Protein AF-A0A1Y4QB97-F1 (afdb_monomer_lite)

pLDDT: mean 82.19, std 10.06, range [48.75, 93.06]

Sequence (175 aa):
YQSRNKEGKLEKNNLMNRVYVQVPYINVIKQYKELDEFSELELAIYIFANGITDDIMKLKEAKVIGIMKDKMERFNQNDELRLAAYNRELNIYAHEMELEESYQNGKAEGKKEGREEGILLEKKNLTLQLFKSKFPNEDDNFLSNLEAKDYDMIFKMLLEEQSLEKIKDVIKRSI

Secondary structure (DSSP, 8-state):
---B-TT-PBPSS--S------GGGHHHHTTTS-GGG--HHHHHHHHHHH-S-HHHHH-TT-HHHHHHHHHHHHHHT-HHHHHHHHHHHHHHHHHHHHHHHHHHHHHHHHHHHHHHHHHHHHHHHHHHHHHHHH-TTS--GGGTT--HHHHHHHHHHHHTT--HHHHHHHHHHH-

Foldseek 3Di:
DFDADPVRDTDPDPPVDDDDDPLVCLVVVCVVDPLLRDDLVSNLSPCVNPNCDPSNVVSVPRPSSVVSVVVVVVCVPDPVNVVVVVVVVVVVVVVVVVVVVVVVVVVVVVVVVVVLVVLQVVLLVLLVVLCCVLCVPDDCVLSPPDHSVLSVVSSVCSVVVHDPVVNSVVSVVVD

Structure (mmCIF, N/CA/C/O backbone):
data_AF-A0A1Y4QB97-F1
#
_entry.id   AF-A0A1Y4QB97-F1
#
loop_
_atom_site.group_PDB
_atom_site.id
_atom_site.type_symbol
_atom_site.label_atom_id
_atom_site.label_alt_id
_atom_site.label_comp_id
_atom_site.label_asym_id
_atom_site.label_entity_id
_atom_site.label_seq_id
_atom_site.pdbx_PDB_ins_code
_atom_site.Cartn_x
_atom_site.Cartn_y
_atom_site.Cartn_z
_atom_site.occupancy
_atom_site.B_iso_or_equiv
_atom_site.auth_seq_id
_atom_site.auth_comp_id
_atom_site.auth_asym_id
_atom_site.auth_atom_id
_atom_site.pdbx_PDB_model_num
ATOM 1 N N . TYR A 1 1 ? 33.055 27.629 -14.846 1.00 57.22 1 TYR A N 1
ATOM 2 C CA . TYR A 1 1 ? 31.933 26.964 -14.154 1.00 57.22 1 TYR A CA 1
ATOM 3 C C . TYR A 1 1 ? 32.369 25.548 -13.792 1.00 57.22 1 TYR A C 1
ATOM 5 O O . TYR A 1 1 ? 32.808 24.823 -14.678 1.00 57.22 1 TYR A O 1
ATOM 13 N N . GLN A 1 2 ? 32.367 25.186 -12.508 1.00 56.50 2 GLN A N 1
ATOM 14 C CA . GLN A 1 2 ? 32.732 23.841 -12.040 1.00 56.50 2 GLN A CA 1
ATOM 15 C C . GLN A 1 2 ? 31.447 23.061 -11.771 1.00 56.50 2 GLN A C 1
ATOM 17 O O . GLN A 1 2 ? 30.639 23.505 -10.954 1.00 56.50 2 GLN A O 1
ATOM 22 N N . SER A 1 3 ? 31.235 21.940 -12.460 1.00 57.56 3 SER A N 1
ATOM 23 C CA . SER A 1 3 ? 30.006 21.180 -12.285 1.00 57.56 3 SER A CA 1
ATOM 24 C C . SER A 1 3 ? 30.035 20.380 -10.986 1.00 57.56 3 SER A C 1
ATOM 26 O O . SER A 1 3 ? 31.015 19.704 -10.660 1.00 57.56 3 SER A O 1
ATOM 28 N N . ARG A 1 4 ? 28.945 20.488 -10.228 1.00 68.44 4 ARG A N 1
ATOM 29 C CA . ARG A 1 4 ? 28.722 19.767 -8.975 1.00 68.44 4 ARG A CA 1
ATOM 30 C C . ARG A 1 4 ? 27.542 18.810 -9.148 1.00 68.44 4 ARG A C 1
ATOM 32 O O . ARG A 1 4 ? 26.621 19.092 -9.923 1.00 68.44 4 ARG A O 1
ATOM 39 N N . ASN A 1 5 ? 27.582 17.668 -8.467 1.00 66.88 5 ASN A N 1
ATOM 40 C CA . ASN A 1 5 ? 26.442 16.750 -8.402 1.00 66.88 5 ASN A CA 1
ATOM 41 C C . ASN A 1 5 ? 25.350 17.302 -7.451 1.00 66.88 5 ASN A C 1
ATOM 43 O O . ASN A 1 5 ? 25.540 18.343 -6.819 1.00 66.88 5 ASN A O 1
ATOM 47 N N . LYS A 1 6 ? 24.209 16.606 -7.323 1.00 60.81 6 LYS A N 1
ATOM 48 C CA . LYS A 1 6 ? 23.104 17.004 -6.418 1.00 60.81 6 LYS A CA 1
ATOM 49 C C . LYS A 1 6 ? 23.516 17.107 -4.938 1.00 60.81 6 LYS A C 1
ATOM 51 O O . LYS A 1 6 ? 22.826 17.751 -4.162 1.00 60.81 6 LYS A O 1
ATOM 56 N N . GLU A 1 7 ? 24.650 16.517 -4.571 1.00 63.62 7 GLU A N 1
ATOM 57 C CA . GLU A 1 7 ? 25.232 16.531 -3.224 1.00 63.62 7 GLU A CA 1
ATOM 58 C C . GLU A 1 7 ? 26.371 17.563 -3.079 1.00 63.62 7 GLU A C 1
ATOM 60 O O . GLU A 1 7 ? 27.101 17.561 -2.091 1.00 63.62 7 GLU A O 1
ATOM 65 N N . GLY A 1 8 ? 26.583 18.434 -4.075 1.00 67.50 8 GLY A N 1
ATOM 66 C CA . GLY A 1 8 ? 27.580 19.507 -4.023 1.00 67.50 8 GLY A CA 1
ATOM 67 C C . GLY A 1 8 ? 29.037 19.077 -4.247 1.00 67.50 8 GLY A C 1
ATOM 68 O O . GLY A 1 8 ? 29.929 19.935 -4.202 1.00 67.50 8 GLY A O 1
ATOM 69 N N . LYS A 1 9 ? 29.302 17.794 -4.530 1.00 72.31 9 LYS A N 1
ATOM 70 C CA . LYS A 1 9 ? 30.648 17.271 -4.817 1.00 72.31 9 LYS A CA 1
ATOM 71 C C . LYS A 1 9 ? 31.093 17.653 -6.226 1.00 72.31 9 LYS A C 1
ATOM 73 O O . LYS A 1 9 ? 30.312 17.585 -7.174 1.00 72.31 9 LYS A O 1
ATOM 78 N N . LEU A 1 10 ? 32.362 18.046 -6.347 1.00 63.69 10 LEU A N 1
ATOM 79 C CA . LEU A 1 10 ? 33.007 18.371 -7.618 1.00 63.69 10 LEU A CA 1
ATOM 80 C C . LEU A 1 10 ? 33.121 17.121 -8.488 1.00 63.69 10 LEU A C 1
ATOM 82 O O . LEU A 1 10 ? 33.721 16.125 -8.083 1.00 63.69 10 LEU A O 1
ATOM 86 N N . GLU A 1 11 ? 32.573 17.184 -9.696 1.00 59.44 11 GLU A N 1
ATOM 87 C CA . GLU A 1 11 ? 32.740 16.108 -10.664 1.00 59.44 11 GLU A CA 1
ATOM 88 C C . GLU A 1 11 ? 34.122 16.212 -11.319 1.00 59.44 11 GLU A C 1
ATOM 90 O O . GLU A 1 11 ? 34.474 17.227 -11.919 1.00 59.44 11 GLU A O 1
ATOM 95 N N . LYS A 1 12 ? 34.922 15.145 -11.184 1.00 54.59 12 LYS A N 1
ATOM 96 C CA . LYS A 1 12 ? 36.322 15.079 -11.642 1.00 54.59 12 LYS A CA 1
ATOM 97 C C . LYS A 1 12 ? 36.465 15.257 -13.163 1.00 54.59 12 LYS A C 1
ATOM 99 O O . LYS A 1 12 ? 37.488 15.751 -13.621 1.00 54.59 12 LYS A O 1
ATOM 104 N N . ASN A 1 13 ? 35.425 14.904 -13.920 1.00 55.94 13 ASN A N 1
ATOM 105 C CA . ASN A 1 13 ? 35.357 15.033 -15.373 1.00 55.94 13 ASN A CA 1
ATOM 106 C C . ASN A 1 13 ? 34.175 15.939 -15.722 1.00 55.94 13 ASN A C 1
ATOM 108 O O . ASN A 1 13 ? 33.026 15.504 -15.727 1.00 55.94 13 ASN A O 1
ATOM 112 N N . ASN A 1 14 ? 34.460 17.214 -15.967 1.00 48.75 14 ASN A N 1
ATOM 113 C CA . ASN A 1 14 ? 33.448 18.220 -16.262 1.00 48.75 14 ASN A CA 1
ATOM 114 C C . ASN A 1 14 ? 32.881 17.959 -17.674 1.00 48.75 14 ASN A C 1
ATOM 116 O O . ASN A 1 14 ? 33.443 18.417 -18.668 1.00 48.75 14 ASN A O 1
ATOM 120 N N . LEU A 1 15 ? 31.809 17.167 -17.785 1.00 56.81 15 LEU A N 1
ATOM 121 C CA . LEU A 1 15 ? 31.096 16.977 -19.050 1.00 56.81 15 LEU A CA 1
ATOM 122 C C . LEU A 1 15 ? 30.437 18.312 -19.422 1.00 56.81 15 LEU A C 1
ATOM 124 O O . LEU A 1 15 ? 29.473 18.728 -18.784 1.00 56.81 15 LEU A O 1
ATOM 128 N N . MET A 1 16 ? 30.978 18.994 -20.437 1.00 55.22 16 MET A N 1
ATOM 129 C CA . MET A 1 16 ? 30.513 20.322 -20.872 1.00 55.22 16 MET A CA 1
ATOM 130 C C . MET A 1 16 ? 29.047 20.333 -21.336 1.00 55.22 16 MET A C 1
ATOM 132 O O . MET A 1 16 ? 28.416 21.384 -21.308 1.00 55.22 16 MET A O 1
ATOM 136 N N . ASN A 1 17 ? 28.491 19.171 -21.695 1.00 56.53 17 ASN A N 1
ATOM 137 C CA . ASN A 1 17 ? 27.107 19.018 -22.132 1.00 56.53 17 ASN A CA 1
ATOM 138 C C . ASN A 1 17 ? 26.369 18.027 -21.221 1.00 56.53 17 ASN A C 1
ATOM 140 O O . ASN A 1 17 ? 26.696 16.840 -21.191 1.00 56.53 17 ASN A O 1
ATOM 144 N N . ARG A 1 18 ? 25.353 18.512 -20.498 1.00 58.84 18 ARG A N 1
ATOM 145 C CA . ARG A 1 18 ? 24.389 17.685 -19.758 1.00 58.84 18 ARG A CA 1
ATOM 146 C C . ARG A 1 18 ? 23.039 17.762 -20.460 1.00 58.84 18 ARG A C 1
ATOM 148 O O . ARG A 1 18 ? 22.476 18.845 -20.573 1.00 58.84 18 ARG A O 1
ATOM 155 N N . VAL A 1 19 ? 22.518 16.620 -20.898 1.00 60.34 19 VAL A N 1
ATOM 156 C CA . VAL A 1 19 ? 21.166 16.505 -21.457 1.00 60.34 19 VAL A CA 1
ATOM 157 C C . VAL A 1 19 ? 20.319 15.734 -20.453 1.00 60.34 19 VAL A C 1
ATOM 159 O O . VAL A 1 19 ? 20.634 14.591 -20.126 1.00 60.34 19 VAL A O 1
ATOM 162 N N . TYR A 1 20 ? 19.267 16.367 -19.935 1.00 62.25 20 TYR A N 1
ATOM 163 C CA . TYR A 1 20 ? 18.280 15.697 -19.094 1.00 62.25 20 TYR A CA 1
ATOM 164 C C . TYR A 1 20 ? 17.178 15.157 -19.994 1.00 62.25 20 TYR A C 1
ATOM 166 O O . TYR A 1 20 ? 16.476 15.926 -20.645 1.00 62.25 20 TYR A O 1
ATOM 174 N N . VAL A 1 21 ? 17.044 13.836 -20.038 1.00 62.50 21 VAL A N 1
ATOM 175 C CA . VAL A 1 21 ? 16.000 13.167 -20.810 1.00 62.50 21 VAL A CA 1
ATOM 176 C C . VAL A 1 21 ? 14.977 12.581 -19.850 1.00 62.50 21 VAL A C 1
ATOM 178 O O . VAL A 1 21 ? 15.327 11.816 -18.950 1.00 62.50 21 VAL A O 1
ATOM 181 N N . GLN A 1 22 ? 13.703 12.903 -20.064 1.00 64.94 22 GLN A N 1
ATOM 182 C CA . GLN A 1 22 ? 12.602 12.216 -19.403 1.00 64.94 22 GLN A CA 1
ATOM 183 C C . GLN A 1 22 ? 12.352 10.878 -20.106 1.00 64.94 22 GLN A C 1
ATOM 185 O O . GLN A 1 22 ? 11.633 10.793 -21.099 1.00 64.94 22 GLN A O 1
ATOM 190 N N . VAL A 1 23 ? 12.969 9.831 -19.564 1.00 66.50 23 VAL A N 1
ATOM 191 C CA . VAL A 1 23 ? 12.926 8.461 -20.092 1.00 66.50 23 VAL A CA 1
ATOM 192 C C . VAL A 1 23 ? 11.493 7.923 -20.310 1.00 66.50 23 VAL A C 1
ATOM 194 O O . VAL A 1 23 ? 11.276 7.324 -21.355 1.00 66.50 23 VAL A O 1
ATOM 197 N N . PRO A 1 24 ? 10.477 8.181 -19.452 1.00 70.44 24 PRO A N 1
ATOM 198 C CA . PRO A 1 24 ? 9.125 7.633 -19.645 1.00 70.44 24 PRO A CA 1
ATOM 199 C C . PRO A 1 24 ? 8.419 8.034 -20.948 1.00 70.44 24 PRO A C 1
ATOM 201 O O . PRO A 1 24 ? 7.567 7.295 -21.437 1.00 70.44 24 PRO A O 1
ATOM 204 N N . TYR A 1 25 ? 8.752 9.194 -21.527 1.00 79.06 25 TYR A N 1
ATOM 205 C CA . TYR A 1 25 ? 8.044 9.710 -22.704 1.00 79.06 25 TYR A CA 1
ATOM 206 C C . TYR A 1 25 ? 8.380 8.935 -23.986 1.00 79.06 25 TYR A C 1
ATOM 208 O O . TYR A 1 25 ? 7.612 8.951 -24.944 1.00 79.06 25 TYR A O 1
ATOM 216 N N . ILE A 1 26 ? 9.489 8.189 -23.999 1.00 83.25 26 ILE A N 1
ATOM 217 C CA . ILE A 1 26 ? 9.890 7.402 -25.170 1.00 83.25 26 ILE A CA 1
ATOM 218 C C . ILE A 1 26 ? 8.885 6.291 -25.502 1.00 83.25 26 ILE A C 1
ATOM 220 O O . ILE A 1 26 ? 8.672 5.971 -26.669 1.00 83.25 26 ILE A O 1
ATOM 224 N N . ASN A 1 27 ? 8.204 5.756 -24.484 1.00 81.81 27 ASN A N 1
ATOM 225 C CA . ASN A 1 27 ? 7.162 4.748 -24.666 1.00 81.81 27 ASN A CA 1
ATOM 226 C C . ASN A 1 27 ? 5.904 5.340 -25.305 1.00 81.81 27 ASN A C 1
ATOM 228 O O . ASN A 1 27 ? 5.205 4.636 -26.026 1.00 81.81 27 ASN A O 1
ATOM 232 N N . VAL A 1 28 ? 5.642 6.633 -25.085 1.00 84.44 28 VAL A N 1
ATOM 233 C CA . VAL A 1 28 ? 4.573 7.364 -25.775 1.00 84.44 28 VAL A CA 1
ATOM 234 C C . VAL A 1 28 ? 4.949 7.570 -27.240 1.00 84.44 28 VAL A C 1
ATOM 236 O O . VAL A 1 28 ? 4.126 7.317 -28.107 1.00 84.44 28 VAL A O 1
ATOM 239 N N . ILE A 1 29 ? 6.200 7.943 -27.537 1.00 82.81 29 ILE A N 1
ATOM 240 C CA . ILE A 1 29 ? 6.683 8.115 -28.920 1.00 82.81 29 ILE A CA 1
ATOM 241 C C . ILE A 1 29 ? 6.543 6.814 -29.722 1.00 82.81 29 ILE A C 1
ATOM 243 O O . ILE A 1 29 ? 6.073 6.859 -30.856 1.00 82.81 29 ILE A O 1
ATOM 247 N N . LYS A 1 30 ? 6.843 5.654 -29.118 1.00 84.00 30 LYS A N 1
ATOM 248 C CA . LYS A 1 30 ? 6.652 4.340 -29.761 1.00 84.00 30 LYS A CA 1
ATOM 249 C C . LYS A 1 30 ? 5.202 4.056 -30.182 1.00 84.00 30 LYS A C 1
ATOM 251 O O . LYS A 1 30 ? 4.982 3.241 -31.063 1.00 84.00 30 LYS A O 1
ATOM 256 N N . GLN A 1 31 ? 4.200 4.712 -29.592 1.00 86.62 31 GLN A N 1
ATOM 257 C CA . GLN A 1 31 ? 2.801 4.530 -30.010 1.00 86.62 31 GLN A CA 1
ATOM 258 C C . GLN A 1 31 ? 2.493 5.185 -31.363 1.00 86.62 31 GLN A C 1
ATOM 260 O O . GLN A 1 31 ? 1.513 4.817 -32.003 1.00 86.62 31 GLN A O 1
ATOM 265 N N . TYR A 1 32 ? 3.301 6.162 -31.779 1.00 87.12 32 TYR A N 1
ATOM 266 C CA . TYR A 1 32 ? 3.078 6.954 -32.991 1.00 87.12 32 TYR A CA 1
ATOM 267 C C . TYR A 1 32 ? 4.131 6.710 -34.074 1.00 87.12 32 TYR A C 1
ATOM 269 O O . TYR A 1 32 ? 4.008 7.263 -35.164 1.00 87.12 32 TYR A O 1
ATOM 277 N N . LYS A 1 33 ? 5.185 5.957 -33.756 1.00 87.56 33 LYS A N 1
ATOM 278 C CA . LYS A 1 33 ? 6.392 5.832 -34.565 1.00 87.56 33 LYS A CA 1
ATOM 279 C C . LYS A 1 33 ? 6.974 4.435 -34.397 1.00 87.56 33 LYS A C 1
ATOM 281 O O . LYS A 1 33 ? 7.134 3.975 -33.262 1.00 87.56 33 LYS A O 1
ATOM 286 N N . GLU A 1 34 ? 7.310 3.786 -35.504 1.00 86.56 34 GLU A N 1
ATOM 287 C CA . GLU A 1 34 ? 7.940 2.466 -35.471 1.00 86.56 34 GLU A CA 1
ATOM 288 C C . GLU A 1 34 ? 9.421 2.583 -35.081 1.00 86.56 34 GLU A C 1
ATOM 290 O O . GLU A 1 34 ? 10.053 3.631 -35.230 1.00 86.56 34 GLU A O 1
ATOM 295 N N . LEU A 1 35 ? 9.995 1.516 -34.516 1.00 85.06 35 LEU A N 1
ATOM 296 C CA . LEU A 1 35 ? 11.362 1.572 -33.980 1.00 85.06 35 LEU A CA 1
ATOM 297 C C . LEU A 1 35 ? 12.440 1.814 -35.052 1.00 85.06 35 LEU A C 1
ATOM 299 O O . LEU A 1 35 ? 13.519 2.301 -34.724 1.00 85.06 35 LEU A O 1
ATOM 303 N N . ASP A 1 36 ? 12.182 1.450 -36.305 1.00 84.06 36 ASP A N 1
ATOM 304 C CA . ASP A 1 36 ? 13.065 1.700 -37.448 1.00 84.06 36 ASP A CA 1
ATOM 305 C C . ASP A 1 36 ? 13.114 3.181 -37.843 1.00 84.06 36 ASP A C 1
ATOM 307 O O . ASP A 1 36 ? 14.123 3.650 -38.367 1.00 84.06 36 ASP A O 1
ATOM 311 N N . GLU A 1 37 ? 12.072 3.944 -37.525 1.00 86.75 37 GLU A N 1
ATOM 312 C CA . GLU A 1 37 ? 12.034 5.383 -37.756 1.00 86.75 37 GLU A CA 1
ATOM 313 C C . GLU A 1 37 ? 12.784 6.165 -36.659 1.00 86.75 37 GLU A C 1
ATOM 315 O O . GLU A 1 37 ? 13.026 7.371 -36.806 1.00 86.75 37 GLU A O 1
ATOM 320 N N . PHE A 1 38 ? 13.104 5.539 -35.517 1.00 87.69 38 PHE A N 1
ATOM 321 C CA . PHE A 1 38 ? 13.724 6.215 -34.370 1.00 87.69 38 PHE A CA 1
ATOM 322 C C . PHE A 1 38 ? 15.097 6.788 -34.741 1.00 87.69 38 PHE A C 1
ATOM 324 O O . PHE A 1 38 ? 15.934 6.137 -35.362 1.00 87.69 38 PHE A O 1
ATOM 331 N N . SER A 1 39 ? 15.370 8.012 -34.287 1.00 87.12 39 SER A N 1
ATOM 332 C CA . SER A 1 39 ? 16.730 8.555 -34.305 1.00 87.12 39 SER A CA 1
ATOM 333 C C . SER A 1 39 ? 17.646 7.763 -33.364 1.00 87.12 39 SER A C 1
ATOM 335 O O . SER A 1 39 ? 17.186 7.119 -32.422 1.00 87.12 39 SER A O 1
ATOM 337 N N . GLU A 1 40 ? 18.967 7.863 -33.552 1.00 84.69 40 GLU A N 1
ATOM 338 C CA . GLU A 1 40 ? 19.938 7.190 -32.674 1.00 84.69 40 GLU A CA 1
ATOM 339 C C . GLU A 1 40 ? 19.728 7.531 -31.186 1.00 84.69 40 GLU A C 1
ATOM 341 O O . GLU A 1 40 ? 19.841 6.661 -30.322 1.00 84.69 40 GLU A O 1
ATOM 346 N N . LEU A 1 41 ? 19.380 8.785 -30.874 1.00 84.31 41 LEU A N 1
ATOM 347 C CA . LEU A 1 41 ? 19.123 9.217 -29.502 1.00 84.31 41 LEU A CA 1
ATOM 348 C C . LEU A 1 41 ? 17.819 8.623 -28.952 1.00 84.31 41 LEU A C 1
ATOM 350 O O . LEU A 1 41 ? 17.821 8.103 -27.839 1.00 84.31 41 LEU A O 1
ATOM 354 N N . GLU A 1 42 ? 16.727 8.667 -29.722 1.00 86.00 42 GLU A N 1
ATOM 355 C CA . GLU A 1 42 ? 15.442 8.059 -29.342 1.00 86.00 42 GLU A CA 1
ATOM 356 C C . GLU A 1 42 ? 15.601 6.558 -29.090 1.00 86.00 42 GLU A C 1
ATOM 358 O O . GLU A 1 42 ? 15.154 6.050 -28.063 1.00 86.00 42 GLU A O 1
ATOM 363 N N . LEU A 1 43 ? 16.316 5.864 -29.976 1.00 87.19 43 LEU A N 1
ATOM 364 C CA . LEU A 1 43 ? 16.595 4.440 -29.846 1.00 87.19 43 LEU A CA 1
ATOM 365 C C . LEU A 1 43 ? 17.450 4.140 -28.608 1.00 87.19 43 LEU A C 1
ATOM 367 O O . LEU A 1 43 ? 17.166 3.190 -27.881 1.00 87.19 43 LEU A O 1
ATOM 371 N N . ALA A 1 44 ? 18.455 4.971 -28.308 1.00 86.25 44 ALA A N 1
ATOM 372 C CA . ALA A 1 44 ? 19.262 4.830 -27.095 1.00 86.25 44 ALA A CA 1
ATOM 373 C C . ALA A 1 44 ? 18.414 4.986 -25.825 1.00 86.25 44 ALA A C 1
ATOM 375 O O . ALA A 1 44 ? 18.528 4.179 -24.904 1.00 86.25 44 ALA A O 1
ATOM 376 N N . ILE A 1 45 ? 17.553 6.007 -25.780 1.00 85.62 45 ILE A N 1
ATOM 377 C CA . ILE A 1 45 ? 16.647 6.263 -24.652 1.00 85.62 45 ILE A CA 1
ATOM 378 C C . ILE A 1 45 ? 15.648 5.111 -24.503 1.00 85.62 45 ILE A C 1
ATOM 380 O O . ILE A 1 45 ? 15.391 4.673 -23.383 1.00 85.62 45 ILE A O 1
ATOM 384 N N . TYR A 1 46 ? 15.129 4.588 -25.615 1.00 86.19 46 TYR A N 1
ATOM 385 C CA . TYR A 1 46 ? 14.196 3.466 -25.613 1.00 86.19 46 TYR A CA 1
ATOM 386 C C . TYR A 1 46 ? 14.841 2.191 -25.058 1.00 86.19 46 TYR A C 1
ATOM 388 O O . TYR A 1 46 ? 14.238 1.526 -24.218 1.00 86.19 46 TYR A O 1
ATOM 396 N N . ILE A 1 47 ? 16.087 1.897 -25.454 1.00 86.50 47 ILE A N 1
ATOM 397 C CA . ILE A 1 47 ? 16.872 0.773 -24.919 1.00 86.50 47 ILE A CA 1
ATOM 398 C C . ILE A 1 47 ? 17.155 0.961 -23.425 1.00 86.50 47 ILE A C 1
ATOM 400 O O . ILE A 1 47 ? 17.072 0.005 -22.663 1.00 86.50 47 ILE A O 1
ATOM 404 N N . PHE A 1 48 ? 17.468 2.178 -22.972 1.00 84.00 48 PHE A N 1
ATOM 405 C CA . PHE A 1 48 ? 17.656 2.431 -21.540 1.00 84.00 48 PHE A CA 1
ATOM 406 C C . PHE A 1 48 ? 16.375 2.228 -20.728 1.00 84.00 48 PHE A C 1
ATOM 408 O O . PHE A 1 48 ? 16.452 1.797 -19.581 1.00 84.00 48 PHE A O 1
ATOM 415 N N . ALA A 1 49 ? 15.218 2.550 -21.307 1.00 83.75 49 ALA A N 1
ATOM 416 C CA . ALA A 1 49 ? 13.923 2.398 -20.658 1.00 83.75 49 ALA A CA 1
ATOM 417 C C . ALA A 1 49 ? 13.443 0.938 -20.613 1.00 83.75 49 ALA A C 1
ATOM 419 O O . ALA A 1 49 ? 12.878 0.523 -19.607 1.00 83.75 49 ALA A O 1
ATOM 420 N N . ASN A 1 50 ? 13.638 0.182 -21.700 1.00 83.62 50 ASN A N 1
ATOM 421 C CA . ASN A 1 50 ? 12.981 -1.116 -21.914 1.00 83.62 50 ASN A CA 1
ATOM 422 C C . ASN A 1 50 ? 13.951 -2.299 -22.090 1.00 83.62 50 ASN A C 1
ATOM 424 O O . ASN A 1 50 ? 13.510 -3.439 -22.203 1.00 83.62 50 ASN A O 1
ATOM 428 N N . GLY A 1 51 ? 15.262 -2.055 -22.118 1.00 83.12 51 GLY A N 1
ATOM 429 C CA . GLY A 1 51 ? 16.277 -3.064 -22.420 1.00 83.12 51 GLY A CA 1
ATOM 430 C C . GLY A 1 51 ? 16.462 -3.320 -23.920 1.00 83.12 51 GLY A C 1
ATOM 431 O O . GLY A 1 51 ? 15.854 -2.669 -24.770 1.00 83.12 51 GLY A O 1
ATOM 432 N N . ILE A 1 52 ? 17.347 -4.265 -24.258 1.00 83.00 52 ILE A N 1
ATOM 433 C CA . ILE A 1 52 ? 17.543 -4.733 -25.638 1.00 83.00 52 ILE A CA 1
ATOM 434 C C . ILE A 1 52 ? 16.577 -5.898 -25.891 1.00 83.00 52 ILE A C 1
ATOM 436 O O . ILE A 1 52 ? 16.849 -7.026 -25.490 1.00 83.00 52 ILE A O 1
ATOM 440 N N . THR A 1 53 ? 15.455 -5.621 -26.549 1.00 81.44 53 THR A N 1
ATOM 441 C CA . THR A 1 53 ? 14.407 -6.595 -26.896 1.00 81.44 53 THR A CA 1
ATOM 442 C C . THR A 1 53 ? 14.576 -7.161 -28.316 1.00 81.44 53 THR A C 1
ATOM 444 O O . THR A 1 53 ? 15.364 -6.652 -29.118 1.00 81.44 53 THR A O 1
ATOM 447 N N . ASP A 1 54 ? 13.848 -8.231 -28.655 1.00 79.88 54 ASP A N 1
ATOM 448 C CA . ASP A 1 54 ? 13.978 -8.932 -29.947 1.00 79.88 54 ASP A CA 1
ATOM 449 C C . ASP A 1 54 ? 13.634 -8.066 -31.170 1.00 79.88 54 ASP A C 1
ATOM 451 O O . ASP A 1 54 ? 14.219 -8.228 -32.240 1.00 79.88 54 ASP A O 1
ATOM 455 N N . ASP A 1 55 ? 12.684 -7.143 -31.038 1.00 79.75 55 ASP A N 1
ATOM 456 C CA . ASP A 1 55 ? 12.340 -6.148 -32.060 1.00 79.75 55 ASP A CA 1
ATOM 457 C C . ASP A 1 55 ? 13.493 -5.160 -32.297 1.00 79.75 55 ASP A C 1
ATOM 459 O O . ASP A 1 55 ? 13.864 -4.921 -33.444 1.00 79.75 55 ASP A O 1
ATOM 463 N N . ILE A 1 56 ? 14.149 -4.688 -31.233 1.00 83.38 56 ILE A N 1
ATOM 464 C CA . ILE A 1 56 ? 15.358 -3.856 -31.321 1.00 83.38 56 ILE A CA 1
ATOM 465 C C . ILE A 1 56 ? 16.500 -4.644 -31.972 1.00 83.38 56 ILE A C 1
ATOM 467 O O . ILE A 1 56 ? 17.202 -4.132 -32.837 1.00 83.38 56 ILE A O 1
ATOM 471 N N . MET A 1 57 ? 16.674 -5.918 -31.614 1.00 77.88 57 MET A N 1
ATOM 472 C CA . MET A 1 57 ? 17.712 -6.790 -32.177 1.00 77.88 57 MET A CA 1
ATOM 473 C C . MET A 1 57 ? 17.601 -6.980 -33.699 1.00 77.88 57 MET A C 1
ATOM 475 O O . MET A 1 57 ? 18.619 -7.234 -34.354 1.00 77.88 57 MET A O 1
ATOM 479 N N . LYS A 1 58 ? 16.390 -6.863 -34.263 1.00 80.69 58 LYS A N 1
ATOM 480 C CA . LYS A 1 58 ? 16.136 -6.959 -35.710 1.00 80.69 58 LYS A CA 1
ATOM 481 C C . LYS A 1 58 ? 16.590 -5.715 -36.476 1.00 80.69 58 LYS A C 1
ATOM 483 O O . LYS A 1 58 ? 16.892 -5.833 -37.662 1.00 80.69 58 LYS A O 1
ATOM 488 N N . LEU A 1 59 ? 16.726 -4.569 -35.807 1.00 79.19 59 LEU A N 1
ATOM 489 C CA . LEU A 1 59 ? 17.236 -3.314 -36.370 1.00 79.19 59 LEU A CA 1
ATOM 490 C C . LEU A 1 59 ? 18.768 -3.375 -36.461 1.00 79.19 59 LEU A C 1
ATOM 492 O O . LEU A 1 59 ? 19.499 -2.699 -35.742 1.00 79.19 59 LEU A O 1
ATOM 496 N N . LYS A 1 60 ? 19.287 -4.262 -37.316 1.00 62.53 60 LYS A N 1
ATOM 497 C CA . LYS A 1 60 ? 20.720 -4.603 -37.371 1.00 62.53 60 LYS A CA 1
ATOM 498 C C . LYS A 1 60 ? 21.642 -3.441 -37.771 1.00 62.53 60 LYS A C 1
ATOM 500 O O . LYS A 1 60 ? 22.853 -3.573 -37.620 1.00 62.53 60 LYS A O 1
ATOM 505 N N . GLU A 1 61 ? 21.099 -2.327 -38.255 1.00 68.12 61 GLU A N 1
ATOM 506 C CA . GLU A 1 61 ? 21.870 -1.243 -38.875 1.00 68.12 61 GLU A CA 1
ATOM 507 C C . GLU A 1 61 ? 22.205 -0.075 -37.928 1.00 68.12 61 GLU A C 1
ATOM 509 O O . GLU A 1 61 ? 23.100 0.714 -38.229 1.00 68.12 61 GLU A O 1
ATOM 514 N N . ALA A 1 62 ? 21.566 0.040 -36.755 1.00 78.75 62 ALA A N 1
ATOM 515 C CA . ALA A 1 62 ? 21.806 1.185 -35.873 1.00 78.75 62 ALA A CA 1
ATOM 516 C C . ALA A 1 62 ? 23.071 1.012 -35.010 1.00 78.75 62 ALA A C 1
ATOM 518 O O . ALA A 1 62 ? 23.197 0.076 -34.213 1.00 78.75 62 ALA A O 1
ATOM 519 N N . LYS A 1 63 ? 23.987 1.986 -35.080 1.00 84.19 63 LYS A N 1
ATOM 520 C CA . LYS A 1 63 ? 25.253 2.000 -34.321 1.00 84.19 63 LYS A CA 1
ATOM 521 C C . LYS A 1 63 ? 25.051 1.878 -32.808 1.00 84.19 63 LYS A C 1
ATOM 523 O O . LYS A 1 63 ? 25.831 1.220 -32.117 1.00 84.19 63 LYS A O 1
ATOM 528 N N . VAL A 1 64 ? 23.988 2.494 -32.294 1.00 84.62 64 VAL A N 1
ATOM 529 C CA . VAL A 1 64 ? 23.621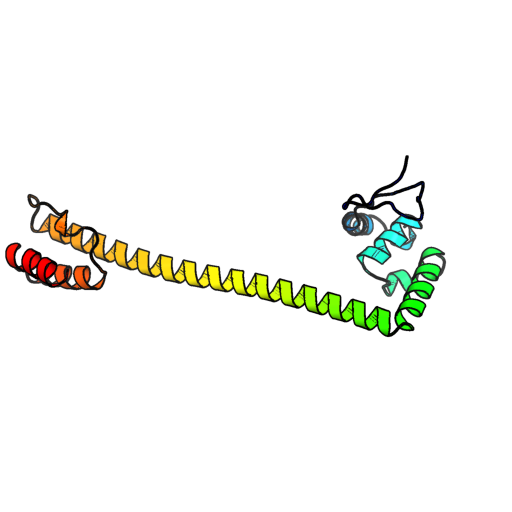 2.472 -30.872 1.00 84.62 64 VAL A CA 1
ATOM 530 C C . VAL A 1 64 ? 23.379 1.050 -30.374 1.00 84.62 64 VAL A C 1
ATOM 532 O O . VAL A 1 64 ? 23.841 0.711 -29.288 1.00 84.62 64 VAL A O 1
ATOM 535 N N . ILE A 1 65 ? 22.738 0.194 -31.174 1.00 83.12 65 ILE A N 1
ATOM 536 C CA . ILE A 1 65 ? 22.468 -1.197 -30.795 1.00 83.12 65 ILE A CA 1
ATOM 537 C C . ILE A 1 65 ? 23.780 -1.959 -30.599 1.00 83.12 65 ILE A C 1
ATOM 539 O O . ILE A 1 65 ? 23.936 -2.652 -29.598 1.00 83.12 65 ILE A O 1
ATOM 543 N N . GLY A 1 66 ? 24.750 -1.787 -31.503 1.00 83.81 66 GLY A N 1
ATOM 544 C CA . GLY A 1 66 ? 26.072 -2.409 -31.375 1.00 83.81 66 GLY A CA 1
ATOM 545 C C . GLY A 1 66 ? 26.812 -1.980 -30.104 1.00 83.81 66 GLY A C 1
ATOM 546 O O . GLY A 1 66 ? 27.333 -2.823 -29.378 1.00 83.81 66 GLY A O 1
ATOM 547 N N . ILE A 1 67 ? 26.794 -0.680 -29.788 1.00 85.56 67 ILE A N 1
ATOM 548 C CA . ILE A 1 67 ? 27.415 -0.146 -28.564 1.00 85.56 67 ILE A CA 1
ATOM 549 C C . ILE A 1 67 ? 26.725 -0.697 -27.309 1.00 85.56 67 ILE A C 1
ATOM 551 O O . ILE A 1 67 ? 27.400 -1.059 -26.346 1.00 85.56 67 ILE A O 1
ATOM 555 N N . MET A 1 68 ? 25.391 -0.757 -27.298 1.00 84.19 68 MET A N 1
ATOM 556 C CA . MET A 1 68 ? 24.642 -1.270 -26.148 1.00 84.19 68 MET A CA 1
ATOM 557 C C . MET A 1 68 ? 24.874 -2.769 -25.938 1.00 84.19 68 MET A C 1
ATOM 559 O O . MET A 1 68 ? 25.032 -3.187 -24.794 1.00 84.19 68 MET A O 1
ATOM 563 N N . LYS A 1 69 ? 24.980 -3.559 -27.015 1.00 84.44 69 LYS A N 1
ATOM 564 C CA . LYS A 1 69 ? 25.343 -4.984 -26.940 1.00 84.44 69 LYS A CA 1
ATOM 565 C C . LYS A 1 69 ? 26.720 -5.196 -26.326 1.00 84.44 69 LYS A C 1
ATOM 567 O O . LYS A 1 69 ? 26.826 -5.926 -25.351 1.00 84.44 69 LYS A O 1
ATOM 572 N N . ASP A 1 70 ? 27.744 -4.512 -26.837 1.00 86.31 70 ASP A N 1
ATOM 573 C CA . ASP A 1 70 ? 29.110 -4.615 -26.304 1.00 86.31 70 ASP A CA 1
ATOM 574 C C . ASP A 1 70 ? 29.157 -4.219 -24.819 1.00 86.31 70 ASP A C 1
ATOM 576 O O . ASP A 1 70 ? 29.756 -4.908 -23.995 1.00 86.31 70 ASP A O 1
ATOM 580 N N . LYS A 1 71 ? 28.445 -3.153 -24.430 1.00 85.12 71 LYS A N 1
ATOM 581 C CA . LYS A 1 71 ? 28.326 -2.775 -23.015 1.00 85.12 71 LYS A CA 1
ATOM 582 C C . LYS A 1 71 ? 27.639 -3.847 -22.170 1.00 85.12 71 LYS A C 1
ATOM 584 O O . LYS A 1 71 ? 28.090 -4.097 -21.055 1.00 85.12 71 LYS A O 1
ATOM 589 N N . MET A 1 72 ? 26.572 -4.460 -22.679 1.00 81.44 72 MET A N 1
ATOM 590 C CA . MET A 1 72 ? 25.848 -5.524 -21.985 1.00 81.44 72 MET A CA 1
ATOM 591 C C . MET A 1 72 ? 26.706 -6.785 -21.840 1.00 81.44 72 MET A C 1
ATOM 593 O O . MET A 1 72 ? 26.748 -7.370 -20.764 1.00 81.44 72 MET A O 1
ATOM 597 N N . GLU A 1 73 ? 27.452 -7.174 -22.874 1.00 83.56 73 GLU A N 1
ATOM 598 C CA . GLU A 1 73 ? 28.385 -8.303 -22.817 1.00 83.56 73 GLU A CA 1
ATOM 599 C C . GLU A 1 73 ? 29.509 -8.059 -21.806 1.00 83.56 73 GLU A C 1
ATOM 601 O O . GLU A 1 73 ? 29.786 -8.921 -20.973 1.00 83.56 73 GLU A O 1
ATOM 606 N N . ARG A 1 74 ? 30.104 -6.860 -21.800 1.00 83.94 74 ARG A N 1
ATOM 607 C CA . ARG A 1 74 ? 31.120 -6.480 -20.803 1.00 83.94 74 ARG A CA 1
ATOM 608 C C . ARG A 1 74 ? 30.569 -6.450 -19.384 1.00 83.94 74 ARG A C 1
ATOM 610 O O . ARG A 1 74 ? 31.270 -6.832 -18.452 1.00 83.94 74 ARG A O 1
ATOM 617 N N . PHE A 1 75 ? 29.330 -5.992 -19.212 1.00 81.94 75 PHE A N 1
ATOM 618 C CA . PHE A 1 75 ? 28.648 -6.062 -17.924 1.00 81.94 75 PHE A CA 1
ATOM 619 C C . PHE A 1 75 ? 28.443 -7.521 -17.500 1.00 81.94 75 PHE A C 1
ATOM 621 O O . PHE A 1 75 ? 28.744 -7.874 -16.364 1.00 81.94 75 PHE A O 1
ATOM 628 N N . ASN A 1 76 ? 28.019 -8.385 -18.426 1.00 76.81 76 ASN A N 1
ATOM 629 C CA . ASN A 1 76 ? 27.765 -9.796 -18.150 1.00 76.81 76 ASN A CA 1
ATOM 630 C C . ASN A 1 76 ? 29.027 -10.574 -17.745 1.00 76.81 76 ASN A C 1
ATOM 632 O O . ASN A 1 76 ? 28.944 -11.494 -16.931 1.00 76.81 76 ASN A O 1
ATOM 636 N N . GLN A 1 77 ? 30.184 -10.191 -18.286 1.00 84.38 77 GLN A N 1
ATOM 637 C CA . GLN A 1 77 ? 31.489 -10.770 -17.952 1.00 84.38 77 GLN A CA 1
ATOM 638 C C . GLN A 1 77 ? 32.013 -10.343 -16.573 1.00 84.38 77 GLN A C 1
ATOM 640 O O . GLN A 1 77 ? 32.937 -10.963 -16.055 1.00 84.38 77 GLN A O 1
ATOM 645 N N . ASN A 1 78 ? 31.466 -9.278 -15.983 1.00 88.31 78 ASN A N 1
ATOM 646 C CA . ASN A 1 78 ? 31.931 -8.759 -14.706 1.00 88.31 78 ASN A CA 1
ATOM 647 C C . ASN A 1 78 ? 31.040 -9.260 -13.559 1.00 88.31 78 ASN A C 1
ATOM 649 O O . ASN A 1 78 ? 30.003 -8.670 -13.245 1.00 88.31 78 ASN A O 1
ATOM 653 N N . ASP A 1 79 ? 31.463 -10.353 -12.925 1.00 82.31 79 ASP A N 1
ATOM 654 C CA . ASP A 1 79 ? 30.718 -11.000 -11.840 1.00 82.31 79 ASP A CA 1
ATOM 655 C C . ASP A 1 79 ? 30.514 -10.090 -10.617 1.00 82.31 79 ASP A C 1
ATOM 657 O O . ASP A 1 79 ? 29.435 -10.097 -10.025 1.00 82.31 79 ASP A O 1
ATOM 661 N N . GLU A 1 80 ? 31.500 -9.258 -10.262 1.00 85.06 80 GLU A N 1
ATOM 662 C CA . GLU A 1 80 ? 31.390 -8.317 -9.137 1.00 85.06 80 GLU A CA 1
ATOM 663 C C . GLU A 1 80 ? 30.318 -7.250 -9.391 1.00 85.06 80 GLU A C 1
ATOM 665 O O . GLU A 1 80 ? 29.478 -6.980 -8.527 1.00 85.06 80 GLU A O 1
ATOM 670 N N . LEU A 1 81 ? 30.305 -6.664 -10.594 1.00 81.06 81 LEU A N 1
ATOM 671 C CA . LEU A 1 81 ? 29.296 -5.676 -10.982 1.00 81.06 81 LEU A CA 1
ATOM 672 C C . LEU A 1 81 ? 27.894 -6.290 -11.041 1.00 81.06 81 LEU A C 1
ATOM 674 O O . LEU A 1 81 ? 26.930 -5.644 -10.624 1.00 81.06 81 LEU A O 1
ATOM 678 N N . ARG A 1 82 ? 27.769 -7.535 -11.508 1.00 82.31 82 ARG A N 1
ATOM 679 C CA . ARG A 1 82 ? 26.492 -8.259 -11.515 1.00 82.31 82 ARG A CA 1
ATOM 680 C C . ARG A 1 82 ? 25.985 -8.552 -10.113 1.00 82.31 82 ARG A C 1
ATOM 682 O O . ARG A 1 82 ? 24.808 -8.329 -9.842 1.00 82.31 82 ARG A O 1
ATOM 689 N N . LEU A 1 83 ? 26.859 -9.016 -9.221 1.00 81.12 83 LEU A N 1
ATOM 690 C CA . LEU A 1 83 ? 26.499 -9.285 -7.832 1.00 81.12 83 LEU A CA 1
ATOM 691 C C . LEU A 1 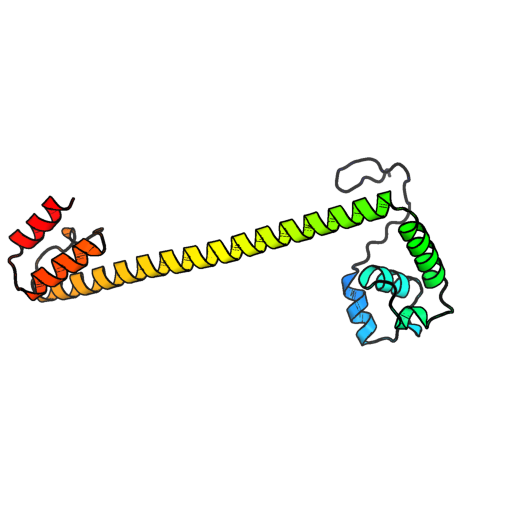83 ? 26.033 -8.003 -7.129 1.00 81.12 83 LEU A C 1
ATOM 693 O O . LEU A 1 83 ? 25.027 -8.012 -6.423 1.00 81.12 83 LEU A O 1
ATOM 697 N N . ALA A 1 84 ? 26.718 -6.883 -7.367 1.00 85.06 84 ALA A N 1
ATOM 698 C CA . ALA A 1 84 ? 26.318 -5.586 -6.832 1.00 85.06 84 ALA A CA 1
ATOM 699 C C . ALA A 1 84 ? 24.947 -5.124 -7.361 1.00 85.06 84 ALA A C 1
ATOM 701 O O . ALA A 1 84 ? 24.132 -4.624 -6.584 1.00 85.06 84 ALA A O 1
ATOM 702 N N . ALA A 1 85 ? 24.673 -5.303 -8.659 1.00 80.12 85 ALA A N 1
ATOM 703 C CA . ALA A 1 85 ? 23.372 -4.986 -9.251 1.00 80.12 85 ALA A CA 1
ATOM 704 C C . ALA A 1 85 ? 22.250 -5.860 -8.669 1.00 80.12 85 ALA A C 1
ATOM 706 O O . ALA A 1 85 ? 21.230 -5.327 -8.240 1.00 80.12 85 ALA A O 1
ATOM 707 N N . TYR A 1 86 ? 22.477 -7.170 -8.559 1.00 80.44 86 TYR A N 1
ATOM 708 C CA . TYR A 1 86 ? 21.523 -8.109 -7.971 1.00 80.44 86 TYR A CA 1
ATOM 709 C C . TYR A 1 86 ? 21.201 -7.775 -6.509 1.00 80.44 86 TYR A C 1
ATOM 711 O O . TYR A 1 86 ? 20.038 -7.672 -6.132 1.00 80.44 86 TYR A O 1
ATOM 719 N N . ASN A 1 87 ? 22.221 -7.512 -5.687 1.00 86.69 87 ASN A N 1
ATOM 720 C CA . ASN A 1 87 ? 22.017 -7.109 -4.293 1.00 86.69 87 ASN A CA 1
ATOM 721 C C . ASN A 1 87 ? 21.236 -5.793 -4.184 1.00 86.69 87 ASN A C 1
ATOM 723 O O . ASN A 1 87 ? 20.431 -5.614 -3.272 1.00 86.69 87 ASN A O 1
ATOM 727 N N . ARG A 1 88 ? 21.458 -4.858 -5.115 1.00 82.75 88 ARG A N 1
ATOM 728 C CA . ARG A 1 88 ? 20.693 -3.612 -5.172 1.00 82.75 88 ARG A CA 1
ATOM 729 C C . ARG A 1 88 ? 19.223 -3.870 -5.495 1.00 82.75 88 ARG A C 1
ATOM 731 O O . ARG A 1 88 ? 18.374 -3.272 -4.845 1.00 82.75 88 ARG A O 1
ATOM 738 N N . GLU A 1 89 ? 18.928 -4.727 -6.467 1.00 83.62 89 GLU A N 1
ATOM 739 C CA . GLU A 1 89 ? 17.552 -5.106 -6.811 1.00 83.62 89 GLU A CA 1
ATOM 740 C C . GLU A 1 89 ? 16.856 -5.810 -5.646 1.00 83.62 89 GLU A C 1
ATOM 742 O O . GLU A 1 89 ? 15.737 -5.442 -5.303 1.00 83.62 89 GLU A O 1
ATOM 747 N N . LEU A 1 90 ? 17.546 -6.735 -4.969 1.00 83.38 90 LEU A N 1
ATOM 748 C CA . LEU A 1 90 ? 17.031 -7.380 -3.761 1.00 83.38 90 LEU A CA 1
ATOM 749 C C . LEU A 1 90 ? 16.686 -6.369 -2.664 1.00 83.38 90 LEU A C 1
ATOM 751 O O . LEU A 1 90 ? 15.624 -6.472 -2.059 1.00 83.38 90 LEU A O 1
ATOM 755 N N . ASN A 1 91 ? 17.551 -5.382 -2.422 1.00 82.88 91 ASN A N 1
ATOM 756 C CA . ASN A 1 91 ? 17.290 -4.343 -1.424 1.00 82.88 91 ASN A CA 1
ATOM 757 C C . ASN A 1 91 ? 16.088 -3.463 -1.797 1.00 82.88 91 ASN A C 1
ATOM 759 O O . ASN A 1 91 ? 15.316 -3.092 -0.918 1.00 82.88 91 ASN A O 1
ATOM 763 N N . ILE A 1 92 ? 15.925 -3.123 -3.082 1.00 87.06 92 ILE A N 1
ATOM 764 C CA . ILE A 1 92 ? 14.759 -2.365 -3.564 1.00 87.06 92 ILE A CA 1
ATOM 765 C C . ILE A 1 92 ? 13.487 -3.182 -3.344 1.00 87.06 92 ILE A C 1
ATOM 767 O O . ILE A 1 92 ? 12.539 -2.681 -2.750 1.00 87.06 92 ILE A O 1
ATOM 771 N N . TYR A 1 93 ? 13.497 -4.449 -3.755 1.00 83.00 93 TYR A N 1
ATOM 772 C CA . TYR A 1 93 ? 12.353 -5.341 -3.615 1.00 83.00 93 TYR A CA 1
ATOM 773 C C . TYR A 1 93 ? 11.971 -5.572 -2.147 1.00 83.00 93 TYR A C 1
ATOM 775 O O . TYR A 1 93 ? 10.798 -5.493 -1.795 1.00 83.00 93 TYR A O 1
ATOM 783 N N . ALA A 1 94 ? 12.954 -5.794 -1.271 1.00 81.81 94 ALA A N 1
ATOM 784 C CA . ALA A 1 94 ? 12.719 -5.922 0.165 1.00 81.81 94 ALA A CA 1
ATOM 785 C C . ALA A 1 94 ? 12.070 -4.655 0.742 1.00 81.81 94 ALA A C 1
ATOM 787 O O . ALA A 1 94 ? 11.082 -4.746 1.463 1.00 81.81 94 ALA A O 1
ATOM 788 N N . HIS A 1 95 ? 12.569 -3.475 0.366 1.00 86.38 95 HIS A N 1
ATOM 789 C CA . HIS A 1 95 ? 11.999 -2.208 0.814 1.00 86.38 95 HIS A CA 1
ATOM 790 C C . HIS A 1 95 ? 10.562 -1.989 0.312 1.00 86.38 95 HIS A C 1
ATOM 792 O O . HIS A 1 95 ? 9.707 -1.523 1.063 1.00 86.38 95 HIS A O 1
ATOM 798 N N . GLU A 1 96 ? 10.277 -2.338 -0.944 1.00 86.12 96 GLU A N 1
ATOM 799 C CA . GLU A 1 96 ? 8.924 -2.272 -1.510 1.00 86.12 96 GLU A CA 1
ATOM 800 C C . GLU A 1 96 ? 7.963 -3.232 -0.796 1.00 86.12 96 GLU A C 1
ATOM 802 O O . GLU A 1 96 ? 6.835 -2.849 -0.485 1.00 86.12 96 GLU A O 1
ATOM 807 N N . MET A 1 97 ? 8.415 -4.449 -0.477 1.00 84.06 97 MET A N 1
ATOM 808 C CA . MET A 1 97 ? 7.632 -5.409 0.301 1.00 84.06 97 MET A CA 1
ATOM 809 C C . MET A 1 97 ? 7.328 -4.905 1.712 1.00 84.06 97 MET A C 1
ATOM 811 O O . MET A 1 97 ? 6.184 -4.994 2.147 1.00 84.06 97 MET A O 1
ATOM 815 N N . GLU A 1 98 ? 8.324 -4.361 2.414 1.00 86.69 98 GLU A N 1
ATOM 816 C CA . GLU A 1 98 ? 8.138 -3.779 3.750 1.00 86.69 98 GLU A CA 1
ATOM 817 C C . GLU A 1 98 ? 7.124 -2.626 3.726 1.00 86.69 98 GLU A C 1
ATOM 819 O O . GLU A 1 98 ? 6.271 -2.516 4.610 1.00 86.69 98 GLU A O 1
ATOM 824 N N . LEU A 1 99 ? 7.188 -1.770 2.700 1.00 87.31 99 LEU A N 1
ATOM 825 C CA . LEU A 1 99 ? 6.248 -0.665 2.527 1.00 87.31 99 LEU A CA 1
ATOM 826 C C . LEU A 1 99 ? 4.817 -1.169 2.299 1.00 87.31 99 LEU A C 1
ATOM 828 O O . LEU A 1 99 ? 3.879 -0.652 2.911 1.00 87.31 99 LEU A O 1
ATOM 832 N N . GLU A 1 100 ? 4.651 -2.178 1.443 1.00 86.19 100 GLU A N 1
ATOM 833 C CA . GLU A 1 100 ? 3.349 -2.783 1.159 1.00 86.19 100 GLU A CA 1
ATOM 834 C C . GLU A 1 100 ? 2.776 -3.483 2.397 1.00 86.19 100 GLU A C 1
ATOM 836 O O . GLU A 1 100 ? 1.609 -3.285 2.735 1.00 86.19 100 GLU A O 1
ATOM 841 N N . GLU A 1 101 ? 3.592 -4.248 3.125 1.00 86.62 101 GLU A N 1
ATOM 842 C CA . GLU A 1 101 ? 3.182 -4.900 4.369 1.00 86.62 101 GLU A CA 1
ATOM 843 C C . GLU A 1 101 ? 2.728 -3.871 5.411 1.00 86.62 101 GLU A C 1
ATOM 845 O O . GLU A 1 101 ? 1.642 -3.997 5.980 1.00 86.62 101 GLU A O 1
ATOM 850 N N . SER A 1 102 ? 3.513 -2.809 5.611 1.00 86.38 102 SER A N 1
ATOM 851 C CA . SER A 1 102 ? 3.171 -1.709 6.517 1.00 86.38 102 SER A CA 1
ATOM 852 C C . SER A 1 102 ? 1.838 -1.052 6.141 1.00 86.38 102 SER A C 1
ATOM 854 O O . SER A 1 102 ? 0.977 -0.834 6.999 1.00 86.38 102 SER A O 1
ATOM 856 N N . TYR A 1 103 ? 1.610 -0.812 4.847 1.00 88.38 103 TYR A N 1
ATOM 857 C CA . TYR A 1 103 ? 0.349 -0.265 4.355 1.00 88.38 103 TYR A CA 1
ATOM 858 C C . TYR A 1 103 ? -0.842 -1.199 4.624 1.00 88.38 103 TYR A C 1
ATOM 860 O O . TYR A 1 103 ? -1.888 -0.750 5.109 1.00 88.38 103 TYR A O 1
ATOM 868 N N . GLN A 1 104 ? -0.705 -2.498 4.341 1.00 88.12 104 GLN A N 1
ATOM 869 C CA . GLN A 1 104 ? -1.779 -3.467 4.579 1.00 88.12 104 GLN A CA 1
ATOM 870 C C . GLN A 1 104 ? -2.075 -3.640 6.071 1.00 88.12 104 GLN A C 1
ATOM 872 O O . GLN A 1 104 ? -3.250 -3.678 6.451 1.00 88.12 104 GLN A O 1
ATOM 877 N N . ASN A 1 105 ? -1.041 -3.672 6.914 1.00 89.88 105 ASN A N 1
ATOM 878 C CA . ASN A 1 105 ? -1.184 -3.740 8.366 1.00 89.88 105 ASN A CA 1
ATOM 879 C C . ASN A 1 105 ? -1.908 -2.501 8.901 1.00 89.88 105 ASN A C 1
ATOM 881 O O . ASN A 1 105 ? -2.933 -2.644 9.566 1.00 89.88 105 ASN A O 1
ATOM 885 N N . GLY A 1 106 ? -1.490 -1.296 8.504 1.00 88.50 106 GLY A N 1
ATOM 886 C CA . GLY A 1 106 ? -2.169 -0.058 8.901 1.00 88.50 106 GLY A CA 1
ATOM 887 C C . GLY A 1 106 ? -3.631 -0.001 8.438 1.00 88.50 106 GLY A C 1
ATOM 888 O O . GLY A 1 106 ? -4.519 0.433 9.173 1.00 88.50 106 GLY A O 1
ATOM 889 N N . LYS A 1 107 ? -3.936 -0.513 7.238 1.00 90.81 107 LYS A N 1
ATOM 890 C CA . LYS A 1 107 ? -5.317 -0.620 6.741 1.00 90.81 107 LYS A CA 1
ATOM 891 C C . LYS A 1 107 ? -6.153 -1.625 7.537 1.00 90.81 107 LYS A C 1
ATOM 893 O O . LYS A 1 107 ? -7.359 -1.421 7.702 1.00 90.81 107 LYS A O 1
ATOM 898 N N . ALA A 1 108 ? -5.554 -2.729 7.976 1.00 89.12 108 ALA A N 1
ATOM 899 C CA . ALA A 1 108 ? -6.219 -3.741 8.787 1.00 89.12 108 ALA A CA 1
ATOM 900 C C . ALA A 1 108 ? -6.492 -3.232 10.209 1.00 89.12 108 ALA A C 1
ATOM 902 O O . ALA A 1 108 ? -7.622 -3.368 10.683 1.00 89.12 108 ALA A O 1
ATOM 903 N N . GLU A 1 109 ? -5.506 -2.593 10.842 1.00 88.69 109 GLU A N 1
ATOM 904 C CA . GLU A 1 109 ? -5.633 -1.962 12.159 1.00 88.69 109 GLU A CA 1
ATOM 905 C C . GLU A 1 109 ? -6.701 -0.871 12.144 1.00 88.69 109 GLU A C 1
ATOM 907 O O . GLU A 1 109 ? -7.670 -0.973 12.892 1.00 88.69 109 GLU A O 1
ATOM 912 N N . GLY A 1 110 ? -6.647 0.068 11.194 1.00 88.31 110 GLY A N 1
ATOM 913 C CA . GLY A 1 110 ? -7.661 1.123 11.091 1.00 88.31 110 GLY A CA 1
ATOM 914 C C . GLY A 1 110 ? -9.079 0.585 10.844 1.00 88.31 110 GLY A C 1
ATOM 915 O O . GLY A 1 110 ? -10.060 1.121 11.358 1.00 88.31 110 GLY A O 1
ATOM 916 N N . LYS A 1 111 ? -9.227 -0.527 10.106 1.00 89.75 111 LYS A N 1
ATOM 917 C CA . LYS A 1 111 ? -10.527 -1.209 9.959 1.00 89.75 111 LYS A CA 1
ATOM 918 C C . LYS A 1 111 ? -10.998 -1.879 11.245 1.00 89.75 111 LYS A C 1
ATOM 920 O O . LYS A 1 111 ? -12.206 -2.043 11.409 1.00 89.75 111 LYS A O 1
ATOM 925 N N . LYS A 1 112 ? -10.081 -2.365 12.078 1.00 89.88 112 LYS A N 1
ATOM 926 C CA . LYS A 1 112 ? -10.407 -3.004 13.352 1.00 89.88 112 LYS A CA 1
ATOM 927 C C . LYS A 1 112 ? -10.814 -1.943 14.371 1.00 89.88 112 LYS A C 1
ATOM 929 O O . LYS A 1 112 ? -11.921 -2.036 14.891 1.00 89.88 112 LYS A O 1
ATOM 934 N N . GLU A 1 113 ? -9.996 -0.910 14.546 1.00 89.00 113 GLU A N 1
ATOM 935 C CA . GLU A 1 113 ? -10.278 0.229 15.427 1.00 89.00 113 GLU A CA 1
ATOM 936 C C . GLU A 1 113 ? -11.597 0.904 15.044 1.00 89.00 113 GLU A C 1
ATOM 938 O O . GLU A 1 113 ? -12.495 1.018 15.873 1.00 89.00 113 GLU A O 1
ATOM 943 N N . GLY A 1 114 ? -11.802 1.211 13.758 1.00 89.50 114 GLY A N 1
ATOM 944 C CA . GLY A 1 114 ? -13.054 1.817 13.298 1.00 89.50 114 GLY A CA 1
ATOM 945 C C . GLY A 1 114 ? -14.294 0.936 13.516 1.00 89.50 114 GLY A C 1
ATOM 946 O O . GLY A 1 114 ? -15.393 1.455 13.717 1.00 89.50 114 GLY A O 1
ATOM 947 N N . ARG A 1 115 ? -14.156 -0.400 13.510 1.00 90.50 115 ARG A N 1
ATOM 948 C CA . ARG A 1 115 ? -15.265 -1.299 13.879 1.00 90.50 115 ARG A CA 1
ATOM 949 C C . ARG A 1 115 ? -15.526 -1.288 15.379 1.00 90.50 115 ARG A C 1
ATOM 951 O O . ARG A 1 115 ? -16.688 -1.276 15.773 1.00 90.50 115 ARG A O 1
ATOM 958 N N . GLU A 1 116 ? -14.480 -1.321 16.196 1.00 88.38 116 GLU A N 1
ATOM 959 C CA . GLU A 1 116 ? -14.597 -1.291 17.657 1.00 88.38 116 GLU A CA 1
ATOM 960 C C . GLU A 1 116 ? -15.225 0.029 18.131 1.00 88.38 116 GLU A C 1
ATOM 962 O O . GLU A 1 116 ? -16.191 0.004 18.897 1.00 88.38 116 GLU A O 1
ATOM 967 N N . GLU A 1 117 ? -14.778 1.165 17.590 1.00 88.38 117 GLU A N 1
ATOM 968 C CA . GLU A 1 117 ? -15.376 2.482 17.836 1.00 88.38 117 GLU A CA 1
ATOM 969 C C . GLU A 1 117 ? -16.829 2.559 17.349 1.00 88.38 117 GLU A C 1
ATOM 971 O O . GLU A 1 117 ? -17.697 3.066 18.062 1.00 88.38 117 GLU A O 1
ATOM 976 N N . GLY A 1 118 ? -17.121 2.017 16.162 1.00 90.31 118 GLY A N 1
ATOM 977 C CA . GLY A 1 118 ? -18.476 1.976 15.612 1.00 90.31 118 GLY A CA 1
ATOM 978 C C . GLY A 1 118 ? -19.451 1.190 16.493 1.00 90.31 118 GLY A C 1
ATOM 979 O O . GLY A 1 118 ? -20.538 1.681 16.796 1.00 90.31 118 GLY A O 1
ATOM 980 N N . ILE A 1 119 ? -19.045 0.004 16.963 1.00 89.69 119 ILE A N 1
ATOM 981 C CA . ILE A 1 119 ? -19.844 -0.828 17.877 1.00 89.69 119 ILE A CA 1
ATOM 982 C C . ILE A 1 119 ? -20.061 -0.105 19.212 1.00 89.69 119 ILE A C 1
ATOM 984 O O . ILE A 1 119 ? -21.168 -0.122 19.754 1.00 89.69 119 ILE A O 1
ATOM 988 N N . LEU A 1 120 ? -19.024 0.539 19.754 1.00 91.50 120 LEU A N 1
ATOM 989 C CA . LEU A 1 120 ? -19.133 1.302 20.997 1.00 91.50 120 LEU A CA 1
ATOM 990 C C . LEU A 1 120 ? -20.124 2.466 20.852 1.00 91.50 120 LEU A C 1
ATOM 992 O O . LEU A 1 120 ? -20.977 2.668 21.719 1.00 91.50 120 LEU A O 1
ATOM 996 N N . LEU A 1 121 ? -20.044 3.204 19.742 1.00 90.88 121 LEU A N 1
ATOM 997 C CA . LEU A 1 121 ? -20.932 4.325 19.451 1.00 90.88 121 LEU A CA 1
ATOM 998 C C . LEU A 1 121 ? -22.385 3.871 19.259 1.00 90.88 121 LEU A C 1
ATOM 1000 O O . LEU A 1 121 ? -23.301 4.522 19.761 1.00 90.88 121 LEU A O 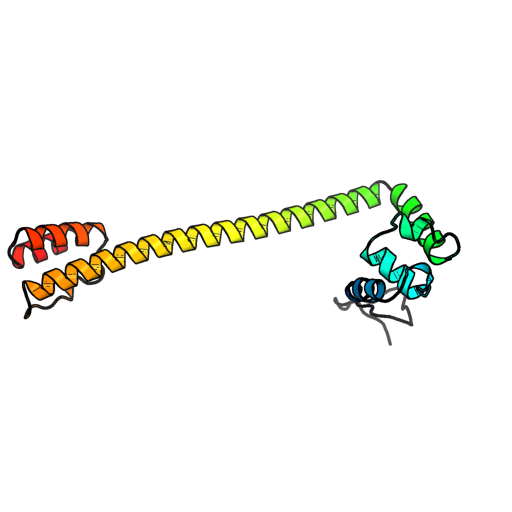1
ATOM 1004 N N . GLU A 1 122 ? -22.606 2.747 18.575 1.00 92.31 122 GLU A N 1
ATOM 1005 C CA . GLU A 1 122 ? -23.933 2.150 18.408 1.00 92.31 122 GLU A CA 1
ATOM 1006 C C . GLU A 1 122 ? -24.551 1.781 19.763 1.00 92.31 122 GLU A C 1
ATOM 1008 O O . GLU A 1 122 ? -25.657 2.225 20.080 1.00 92.31 122 GLU A O 1
ATOM 1013 N N . LYS A 1 123 ? -23.813 1.050 20.609 1.00 92.00 123 LYS A N 1
ATOM 1014 C CA . LYS A 1 123 ? -24.266 0.667 21.956 1.00 92.00 123 LYS A CA 1
ATOM 1015 C C . LYS A 1 123 ? -24.579 1.875 22.830 1.00 92.00 123 LYS A C 1
ATOM 1017 O O . LYS A 1 123 ? -25.616 1.900 23.501 1.00 92.00 123 LYS A O 1
ATOM 1022 N N . LYS A 1 124 ? -23.721 2.896 22.787 1.00 92.06 124 LYS A N 1
ATOM 1023 C CA . LYS A 1 124 ? -23.940 4.172 23.472 1.00 92.06 124 LYS A CA 1
ATOM 1024 C C . LYS A 1 124 ? -25.244 4.825 23.019 1.00 92.06 124 LYS A C 1
ATOM 1026 O O . LYS A 1 124 ? -26.075 5.176 23.854 1.00 92.06 124 LYS A O 1
ATOM 1031 N N . ASN A 1 125 ? -25.447 4.958 21.710 1.00 92.00 125 ASN A N 1
ATOM 1032 C CA . ASN A 1 125 ? -26.632 5.602 21.149 1.00 92.00 125 ASN A CA 1
ATOM 1033 C C . ASN A 1 125 ? -27.921 4.850 21.499 1.00 92.00 125 ASN A C 1
ATOM 1035 O O . ASN A 1 125 ? -28.889 5.481 21.920 1.00 92.00 125 ASN A O 1
ATOM 1039 N N . LEU A 1 126 ? -27.931 3.519 21.384 1.00 93.06 126 LEU A N 1
ATOM 1040 C CA . LEU A 1 126 ? -29.086 2.691 21.745 1.00 93.06 126 LEU A CA 1
ATOM 1041 C C . LEU A 1 126 ? -29.431 2.813 23.233 1.00 93.06 126 LEU A C 1
ATOM 1043 O O . LEU A 1 126 ? -30.595 2.991 23.594 1.00 93.06 126 LEU A O 1
ATOM 1047 N N . THR A 1 127 ? -28.415 2.775 24.097 1.00 91.31 127 THR A N 1
ATOM 1048 C CA . THR A 1 127 ? -28.594 2.916 25.549 1.00 91.31 127 THR A CA 1
ATOM 1049 C C . THR A 1 127 ? -29.127 4.298 25.913 1.00 91.31 127 THR A C 1
ATOM 1051 O O . THR A 1 127 ? -30.077 4.396 26.687 1.00 91.31 127 THR A O 1
ATOM 1054 N N . LEU A 1 128 ? -28.588 5.362 25.311 1.00 91.56 128 LEU A N 1
ATOM 1055 C CA . LEU A 1 128 ? -29.058 6.735 25.520 1.00 91.56 128 LEU A CA 1
ATOM 1056 C C . LEU A 1 128 ? -30.504 6.937 25.055 1.00 91.56 128 LEU A C 1
ATOM 1058 O O . LEU A 1 128 ? -31.287 7.577 25.755 1.00 91.56 128 LEU A O 1
ATOM 1062 N N . GLN A 1 129 ? -30.877 6.389 23.895 1.00 92.50 129 GLN A N 1
ATOM 1063 C CA . GLN A 1 129 ? -32.251 6.469 23.392 1.00 92.50 129 GLN A CA 1
ATOM 1064 C C . GLN A 1 129 ? -33.237 5.783 24.343 1.00 92.50 129 GLN A C 1
ATOM 1066 O O . GLN A 1 129 ? -34.259 6.371 24.703 1.00 92.50 129 GLN A O 1
ATOM 1071 N N . LEU A 1 130 ? -32.913 4.568 24.798 1.00 92.56 130 LEU A N 1
ATOM 1072 C CA . LEU A 1 130 ? -33.754 3.831 25.738 1.00 92.56 130 LEU A CA 1
ATOM 1073 C C . LEU A 1 130 ? -33.834 4.536 27.100 1.00 92.56 130 LEU A C 1
ATOM 1075 O O . LEU A 1 130 ? -34.917 4.640 27.678 1.00 92.56 130 LEU A O 1
ATOM 1079 N N . PHE A 1 131 ? -32.709 5.068 27.583 1.00 92.88 131 PHE A N 1
ATOM 1080 C CA . PHE A 1 131 ? -32.645 5.834 28.823 1.00 92.88 131 PHE A CA 1
ATOM 1081 C C . PHE A 1 131 ? -33.570 7.052 28.774 1.00 92.88 131 PHE A C 1
ATOM 1083 O O . PHE A 1 131 ? -34.429 7.191 29.640 1.00 92.88 131 PHE A O 1
ATOM 1090 N N . LYS A 1 132 ? -33.472 7.883 27.727 1.00 90.56 132 LYS A N 1
ATOM 1091 C CA . LYS A 1 132 ? -34.320 9.077 27.559 1.00 90.56 132 LYS A CA 1
ATOM 1092 C C . LYS A 1 132 ? -35.799 8.742 27.425 1.00 90.56 132 LYS A C 1
ATOM 1094 O O . LYS A 1 132 ? -36.639 9.513 27.876 1.00 90.56 132 LYS A O 1
ATOM 1099 N N . SER A 1 133 ? -36.127 7.590 26.843 1.00 91.06 133 SER A N 1
ATOM 1100 C CA . SER A 1 133 ? -37.513 7.127 26.773 1.00 91.06 133 SER A CA 1
ATOM 1101 C C . SER A 1 133 ? -38.084 6.760 28.145 1.00 91.06 133 SER A C 1
ATOM 1103 O O . SER A 1 133 ? -39.282 6.942 28.353 1.00 91.06 133 SER A O 1
ATOM 1105 N N . LYS A 1 134 ? -37.270 6.221 29.064 1.00 88.25 134 LYS A N 1
ATOM 1106 C CA . LYS A 1 134 ? -37.715 5.827 30.414 1.00 88.25 134 LYS A CA 1
ATOM 1107 C C . LYS A 1 134 ? -37.592 6.953 31.442 1.00 88.25 134 LYS A C 1
ATOM 1109 O O . LYS A 1 134 ? -38.431 7.057 32.331 1.00 88.25 134 LYS A O 1
ATOM 1114 N N . PHE A 1 135 ? -36.582 7.806 31.304 1.00 89.38 135 PHE A N 1
ATOM 1115 C CA . PHE A 1 135 ? -36.250 8.887 32.231 1.00 89.38 135 PHE A CA 1
ATOM 1116 C C . PHE A 1 135 ? -36.060 10.217 31.477 1.00 89.38 135 PHE A C 1
ATOM 1118 O O . PHE A 1 135 ? -34.946 10.728 31.384 1.00 89.38 135 PHE A O 1
ATOM 1125 N N . PRO A 1 136 ? -37.133 10.808 30.920 1.00 87.38 136 PRO A N 1
ATOM 1126 C CA . PRO A 1 136 ? -37.032 11.969 30.028 1.00 87.38 136 PRO A CA 1
ATOM 1127 C C . PRO A 1 136 ? -36.498 13.248 30.693 1.00 87.38 136 PRO A C 1
ATOM 1129 O O . PRO A 1 136 ? -36.012 14.131 29.992 1.00 87.38 136 PRO A O 1
ATOM 1132 N N . ASN A 1 137 ? -36.582 13.350 32.023 1.00 88.56 137 ASN A N 1
ATOM 1133 C CA . ASN A 1 137 ? -36.173 14.532 32.793 1.00 88.56 137 ASN A CA 1
ATOM 1134 C C . ASN A 1 137 ? -34.841 14.345 33.545 1.00 88.56 137 ASN A C 1
ATOM 1136 O O . ASN A 1 137 ? -34.441 15.235 34.291 1.00 88.56 137 ASN A O 1
ATOM 1140 N N . GLU A 1 138 ? -34.186 13.191 33.405 1.00 88.69 138 GLU A N 1
ATOM 1141 C CA . GLU A 1 138 ? -32.943 12.875 34.117 1.00 88.69 138 GLU A CA 1
ATOM 1142 C C . GLU A 1 138 ? -31.709 13.191 33.268 1.00 88.69 138 GLU A C 1
ATOM 1144 O O . GLU A 1 138 ? -31.721 13.044 32.045 1.00 88.69 138 GLU A O 1
ATOM 1149 N N . ASP A 1 139 ? -30.627 13.591 33.936 1.00 86.69 139 ASP A N 1
ATOM 1150 C CA . ASP A 1 139 ? -29.338 13.859 33.295 1.00 86.69 139 ASP A CA 1
ATOM 1151 C C . ASP A 1 139 ? -28.652 12.556 32.852 1.00 86.69 139 ASP A C 1
ATOM 1153 O O . ASP A 1 139 ? -28.563 11.600 33.626 1.00 86.69 139 ASP A O 1
ATOM 1157 N N . ASP A 1 140 ? -28.141 12.530 31.620 1.00 85.81 140 ASP A N 1
ATOM 1158 C CA . ASP A 1 140 ? -27.490 11.377 30.990 1.00 85.81 140 ASP A CA 1
ATOM 1159 C C . ASP A 1 140 ? -25.953 11.454 31.011 1.00 85.81 140 ASP A C 1
ATOM 1161 O O . ASP A 1 140 ? -25.290 10.528 30.540 1.00 85.81 140 ASP A O 1
ATOM 1165 N N . ASN A 1 141 ? -25.358 12.495 31.611 1.00 87.12 141 ASN A N 1
ATOM 1166 C CA . ASN A 1 141 ? -23.898 12.664 31.673 1.00 87.12 141 ASN A CA 1
ATOM 1167 C C . ASN A 1 141 ? -23.161 11.463 32.281 1.00 87.12 141 ASN A C 1
ATOM 1169 O O . ASN A 1 141 ? -22.038 11.159 31.883 1.00 87.12 141 ASN A O 1
ATOM 1173 N N . PHE A 1 142 ? -23.776 10.749 33.226 1.00 85.25 142 PHE A N 1
ATOM 1174 C CA . PHE A 1 142 ? -23.173 9.566 33.852 1.00 85.25 142 PHE A CA 1
ATOM 1175 C C . PHE A 1 142 ? -23.059 8.359 32.898 1.00 85.25 142 PHE A C 1
ATOM 1177 O O . PHE A 1 142 ? -22.373 7.393 33.216 1.00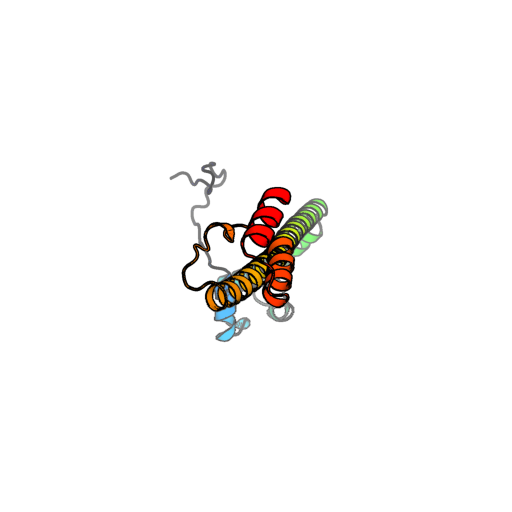 85.25 142 PHE A O 1
ATOM 1184 N N . LEU A 1 143 ? -23.716 8.417 31.734 1.00 86.12 143 LEU A N 1
ATOM 1185 C CA . LEU A 1 143 ? -23.590 7.452 30.641 1.00 86.12 143 LEU A CA 1
ATOM 1186 C C . LEU A 1 143 ? -22.517 7.868 29.622 1.00 86.12 143 LEU A C 1
ATOM 1188 O O . LEU A 1 143 ? -22.388 7.239 28.573 1.00 86.12 143 LEU A O 1
ATOM 1192 N N . SER A 1 144 ? -21.767 8.944 29.881 1.00 82.56 144 SER A N 1
ATOM 1193 C CA . SER A 1 144 ? -20.663 9.366 29.021 1.00 82.56 144 SER A CA 1
ATOM 1194 C C . SER A 1 144 ? -19.389 8.572 29.337 1.00 82.56 144 SER A C 1
ATOM 1196 O O . SER A 1 144 ? -19.058 8.340 30.493 1.00 82.56 144 SER A O 1
ATOM 1198 N N . ASN A 1 145 ? -18.667 8.161 28.289 1.00 83.00 145 ASN A N 1
ATOM 1199 C CA . ASN A 1 145 ? -17.355 7.499 28.374 1.00 83.00 145 ASN A CA 1
ATOM 1200 C C . ASN A 1 145 ? -17.318 6.161 29.137 1.00 83.00 145 ASN A C 1
ATOM 1202 O O . ASN A 1 145 ? -16.355 5.879 29.841 1.00 83.00 145 ASN A O 1
ATOM 1206 N N . LEU A 1 146 ? -18.342 5.325 28.962 1.00 87.25 146 LEU A N 1
ATOM 1207 C CA . LEU A 1 146 ? -18.356 3.947 29.462 1.00 87.25 146 LEU A CA 1
ATOM 1208 C C . LEU A 1 146 ? -17.746 2.956 28.456 1.00 87.25 146 LEU A C 1
ATOM 1210 O O . LEU A 1 146 ? -17.714 3.235 27.253 1.00 87.25 146 LEU A O 1
ATOM 1214 N N . GLU A 1 147 ? -17.312 1.781 28.924 1.00 86.62 147 GLU A N 1
ATOM 1215 C CA . GLU A 1 147 ? -16.897 0.700 28.028 1.00 86.62 147 GLU A CA 1
ATOM 1216 C C . GLU A 1 147 ? -18.109 0.013 27.376 1.00 86.62 147 GLU A C 1
ATOM 1218 O O . GLU A 1 147 ? -19.239 0.050 27.868 1.00 86.62 147 GLU A O 1
ATOM 1223 N N . ALA A 1 148 ? -17.882 -0.698 26.267 1.00 87.56 148 ALA A N 1
ATOM 1224 C CA . ALA A 1 148 ? -18.945 -1.409 25.550 1.00 87.56 148 ALA A CA 1
ATOM 1225 C C . ALA A 1 148 ? -19.709 -2.419 26.432 1.00 87.56 148 ALA A C 1
ATOM 1227 O O . ALA A 1 148 ? -20.895 -2.654 26.203 1.00 87.56 148 ALA A O 1
ATOM 1228 N N . LYS A 1 149 ? -19.036 -3.021 27.424 1.00 88.50 149 LYS A N 1
ATOM 1229 C CA . LYS A 1 149 ? -19.632 -3.981 28.370 1.00 88.50 149 LYS A CA 1
ATOM 1230 C C . LYS A 1 149 ? -20.593 -3.306 29.344 1.00 88.50 149 LYS A C 1
ATOM 1232 O O . LYS A 1 149 ? -21.646 -3.868 29.642 1.00 88.50 149 LYS A O 1
ATOM 1237 N N . ASP A 1 150 ? -20.250 -2.106 29.794 1.00 89.38 150 ASP A N 1
ATOM 1238 C CA . ASP A 1 150 ? -21.078 -1.337 30.717 1.00 89.38 150 ASP A CA 1
ATOM 1239 C C . ASP A 1 150 ? -22.358 -0.882 30.020 1.00 89.38 150 ASP A C 1
ATOM 1241 O O . ASP A 1 150 ? -23.444 -1.034 30.577 1.00 89.38 150 ASP A O 1
ATOM 1245 N N . TYR A 1 151 ? -22.262 -0.427 28.762 1.00 91.25 151 TYR A N 1
ATOM 1246 C CA . TYR A 1 151 ? -23.450 -0.117 27.963 1.00 91.25 151 TYR A CA 1
ATOM 1247 C C . TYR A 1 151 ? -24.370 -1.332 27.807 1.00 91.25 151 TYR A C 1
ATOM 1249 O O . TYR A 1 151 ? -25.572 -1.196 28.016 1.00 91.25 151 TYR A O 1
ATOM 1257 N N . ASP A 1 152 ? -23.840 -2.527 27.518 1.00 91.25 152 ASP A N 1
ATOM 1258 C CA . ASP A 1 152 ? -24.665 -3.744 27.424 1.00 91.25 152 ASP A CA 1
ATOM 1259 C C . ASP A 1 152 ? -25.366 -4.075 28.753 1.00 91.25 152 ASP A C 1
ATOM 1261 O O . ASP A 1 152 ? -26.522 -4.510 28.765 1.00 91.25 152 ASP A O 1
ATOM 1265 N N . MET A 1 153 ? -24.673 -3.893 29.881 1.00 90.38 153 MET A N 1
ATOM 1266 C CA . MET A 1 153 ? -25.228 -4.146 31.211 1.00 90.38 153 MET A CA 1
ATOM 1267 C C . MET A 1 153 ? -26.34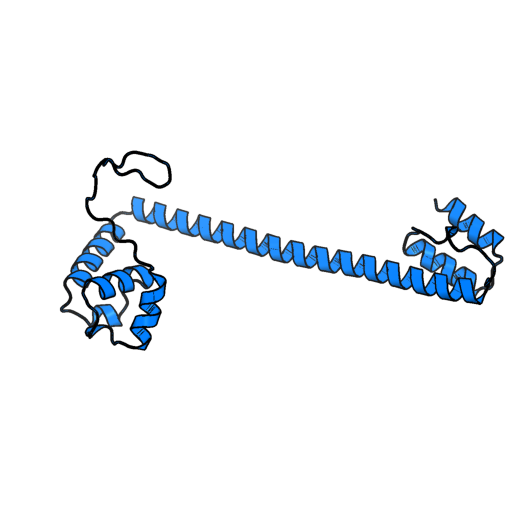3 -3.151 31.545 1.00 90.38 153 MET A C 1
ATOM 1269 O O . MET A 1 153 ? -27.431 -3.559 31.952 1.00 90.38 153 MET A O 1
ATOM 1273 N N . ILE A 1 154 ? -26.105 -1.861 31.314 1.00 90.12 154 ILE A N 1
ATOM 1274 C CA . ILE A 1 154 ? -27.086 -0.796 31.544 1.00 90.12 154 ILE A CA 1
ATOM 1275 C C . ILE A 1 154 ? -28.294 -0.983 30.631 1.00 90.12 154 ILE A C 1
ATOM 1277 O O . ILE A 1 154 ? -29.429 -0.886 31.093 1.00 90.12 154 ILE A O 1
ATOM 1281 N N . PHE A 1 155 ? -28.071 -1.306 29.356 1.00 92.00 155 PHE A N 1
ATOM 1282 C CA . PHE A 1 155 ? -29.142 -1.568 28.401 1.00 92.00 155 PHE A CA 1
ATOM 1283 C C . PHE A 1 155 ? -30.075 -2.681 28.897 1.00 92.00 155 PHE A C 1
ATOM 1285 O O . PHE A 1 155 ? -31.295 -2.514 28.883 1.00 92.00 155 PHE A O 1
ATOM 1292 N N . LYS A 1 156 ? -29.525 -3.783 29.429 1.00 92.81 156 LYS A N 1
ATOM 1293 C CA . LYS A 1 156 ? -30.323 -4.856 30.052 1.00 92.81 156 LYS A CA 1
ATOM 1294 C C . LYS A 1 156 ? -31.089 -4.375 31.284 1.00 92.81 156 LYS A C 1
ATOM 1296 O O . LYS A 1 156 ? -32.280 -4.644 31.390 1.00 92.81 156 LYS A O 1
ATOM 1301 N N . MET A 1 157 ? -30.450 -3.621 32.177 1.00 90.88 157 MET A N 1
ATOM 1302 C CA . MET A 1 157 ? -31.119 -3.073 33.366 1.00 90.88 157 MET A CA 1
ATOM 1303 C C . MET A 1 157 ? -32.272 -2.124 33.005 1.00 90.88 157 MET A C 1
ATOM 1305 O O . MET A 1 157 ? -33.295 -2.111 33.689 1.00 90.88 157 MET A O 1
ATOM 1309 N N . LEU A 1 158 ? -32.129 -1.355 31.921 1.00 91.31 158 LEU A N 1
ATOM 1310 C CA . LEU A 1 158 ? -33.190 -0.498 31.39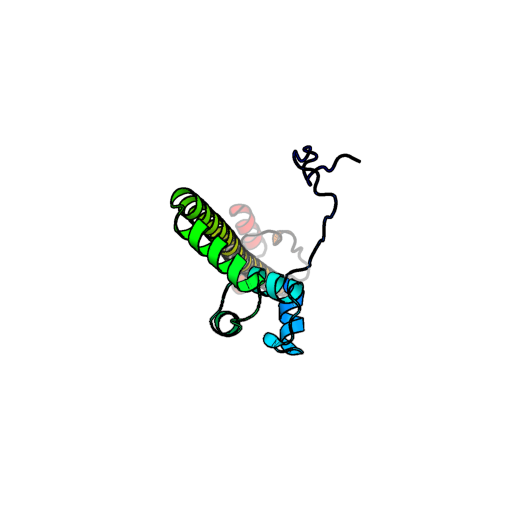3 1.00 91.31 158 LEU A CA 1
ATOM 1311 C C . LEU A 1 158 ? -34.358 -1.320 30.834 1.00 91.31 158 LEU A C 1
ATOM 1313 O O . LEU A 1 158 ? -35.515 -0.969 31.079 1.00 91.31 158 LEU A O 1
ATOM 1317 N N . LEU A 1 159 ? -34.081 -2.422 30.128 1.00 91.44 159 LEU A N 1
ATOM 1318 C CA . LEU A 1 159 ? -35.117 -3.354 29.665 1.00 91.44 159 LEU A CA 1
ATOM 1319 C C . LEU A 1 159 ? -35.875 -4.004 30.831 1.00 91.44 159 LEU A C 1
ATOM 1321 O O . LEU A 1 159 ? -37.092 -4.128 30.761 1.00 91.44 159 LEU A O 1
ATOM 1325 N N . GLU A 1 160 ? -35.175 -4.348 31.912 1.00 92.44 160 GLU A N 1
ATOM 1326 C CA . GLU A 1 160 ? -35.744 -4.926 33.140 1.00 92.44 160 GLU A CA 1
ATOM 1327 C C . GLU A 1 160 ? -36.452 -3.909 34.054 1.00 92.44 160 GLU A C 1
ATOM 1329 O O . GLU A 1 160 ? -36.929 -4.272 35.126 1.00 92.44 160 GLU A O 1
ATOM 1334 N N . GLU A 1 161 ? -36.519 -2.637 33.653 1.00 87.81 161 GLU A N 1
ATOM 1335 C CA . GLU A 1 161 ? -37.177 -1.558 34.410 1.00 87.81 161 GLU A CA 1
ATOM 1336 C C . GLU A 1 161 ? -36.586 -1.326 35.813 1.00 87.81 161 GLU A C 1
ATOM 1338 O O . GLU A 1 161 ? -37.283 -0.923 36.747 1.00 87.81 161 GLU A O 1
ATOM 1343 N N . GLN A 1 162 ? -35.282 -1.565 35.978 1.00 87.50 162 GLN A N 1
ATOM 1344 C CA . GLN A 1 162 ? -34.595 -1.315 37.246 1.00 87.50 162 GLN A CA 1
ATOM 1345 C C . GLN A 1 162 ? -34.612 0.180 37.604 1.00 87.50 162 GLN A C 1
ATOM 1347 O O . GLN A 1 162 ? -34.621 1.057 36.737 1.00 87.50 162 GLN A O 1
ATOM 1352 N N . SER A 1 163 ? -34.573 0.481 38.906 1.00 87.00 163 SER A N 1
ATOM 1353 C CA . SER A 1 163 ? -34.545 1.865 39.383 1.00 87.00 163 SER A CA 1
ATOM 1354 C C . SER A 1 163 ? -33.256 2.586 38.976 1.00 87.00 163 SER A C 1
ATOM 1356 O O . SER A 1 163 ? -32.172 1.998 38.919 1.00 87.00 163 SER A O 1
ATOM 1358 N N . LEU A 1 164 ? -33.369 3.897 38.754 1.00 87.31 164 LEU A N 1
ATOM 1359 C CA . LEU A 1 164 ? -32.250 4.761 38.373 1.00 87.31 164 LEU A CA 1
ATOM 1360 C C . LEU A 1 164 ? -31.078 4.695 39.366 1.00 87.31 164 LEU A C 1
ATOM 1362 O O . LEU A 1 164 ? -29.916 4.713 38.965 1.00 87.31 164 LEU A O 1
ATOM 1366 N N . GLU A 1 165 ? -31.383 4.587 40.658 1.00 85.38 165 GLU A N 1
ATOM 1367 C CA . GLU A 1 165 ? -30.397 4.474 41.738 1.00 85.38 165 GLU A CA 1
ATOM 1368 C C . GLU A 1 165 ? -29.521 3.228 41.578 1.00 85.38 165 GLU A C 1
ATOM 1370 O O . GLU A 1 165 ? -28.299 3.323 41.662 1.00 85.38 165 GLU A O 1
ATOM 1375 N N . LYS A 1 166 ? -30.125 2.077 41.247 1.00 86.38 166 LYS A N 1
ATOM 1376 C CA . LYS A 1 166 ? -29.380 0.835 41.004 1.00 86.38 166 LYS A CA 1
ATOM 1377 C C . LYS A 1 166 ? -28.467 0.948 39.789 1.00 86.38 166 LYS A C 1
ATOM 1379 O O . LYS A 1 166 ? -27.343 0.460 39.836 1.00 86.38 166 LYS A O 1
ATOM 1384 N N . ILE A 1 167 ? -28.935 1.582 38.712 1.00 86.31 167 ILE A N 1
ATOM 1385 C CA . ILE A 1 167 ? -28.137 1.781 37.493 1.00 86.31 167 ILE A CA 1
ATOM 1386 C C . ILE A 1 167 ? -26.921 2.670 37.800 1.00 86.31 167 ILE A C 1
ATOM 1388 O O . ILE A 1 167 ? -25.795 2.318 37.449 1.00 86.31 167 ILE A O 1
ATOM 1392 N N . LYS A 1 168 ? -27.125 3.783 38.519 1.00 85.75 168 LYS A N 1
ATOM 1393 C CA . LYS A 1 168 ? -26.040 4.690 38.934 1.00 85.75 168 LYS A CA 1
ATOM 1394 C C . LYS A 1 168 ? -25.043 4.002 39.880 1.00 85.75 168 LYS A C 1
ATOM 1396 O O . LYS A 1 168 ? -23.840 4.227 39.755 1.00 85.75 168 LYS A O 1
ATOM 1401 N N . ASP A 1 169 ? -25.510 3.143 40.785 1.00 86.12 169 ASP A N 1
ATOM 1402 C CA . ASP A 1 169 ? -24.647 2.383 41.701 1.00 86.12 169 ASP A CA 1
ATOM 1403 C C . ASP A 1 169 ? -23.788 1.327 40.994 1.00 86.12 169 ASP A C 1
ATOM 1405 O O . ASP A 1 169 ? -22.638 1.118 41.378 1.00 86.12 169 ASP A O 1
ATOM 1409 N N . VAL A 1 170 ? -24.311 0.668 39.956 1.00 83.75 170 VAL A N 1
ATOM 1410 C CA . VAL A 1 170 ? -23.549 -0.312 39.163 1.00 83.75 170 VAL A CA 1
ATOM 1411 C C . VAL A 1 170 ? -22.393 0.357 38.421 1.00 83.75 170 VAL A C 1
ATOM 1413 O O . VAL A 1 170 ? -21.278 -0.163 38.431 1.00 83.75 170 VAL A O 1
ATOM 1416 N N . ILE A 1 171 ? -22.629 1.538 37.850 1.00 82.56 171 ILE A N 1
ATOM 1417 C CA . ILE A 1 171 ? -21.595 2.312 37.150 1.00 82.56 171 ILE A CA 1
ATOM 1418 C C . ILE A 1 171 ? -20.510 2.759 38.134 1.00 82.56 171 ILE A C 1
ATOM 1420 O O . ILE A 1 171 ? -19.329 2.559 37.879 1.00 82.56 171 ILE A O 1
ATOM 1424 N N . LYS A 1 172 ? -20.898 3.258 39.316 1.00 79.12 172 LYS A N 1
ATOM 1425 C CA . LYS A 1 172 ? -19.952 3.644 40.380 1.00 79.12 172 LYS A CA 1
ATOM 1426 C C . LYS A 1 172 ? -19.102 2.495 40.927 1.00 79.12 172 LYS A C 1
ATOM 1428 O O . LYS A 1 172 ? -18.076 2.765 41.533 1.00 79.12 172 LYS A O 1
ATOM 1433 N N . ARG A 1 173 ? -19.558 1.246 40.802 1.00 70.38 173 ARG A N 1
ATOM 1434 C CA . ARG A 1 173 ? -18.802 0.049 41.215 1.00 70.38 173 ARG A CA 1
ATOM 1435 C C . ARG A 1 173 ? -17.916 -0.517 40.105 1.00 70.38 173 ARG A C 1
ATOM 1437 O O . ARG A 1 173 ? -17.096 -1.379 40.403 1.00 70.38 173 ARG A O 1
ATOM 1444 N N . SER A 1 174 ? -18.136 -0.094 38.861 1.00 59.81 174 SER A N 1
ATOM 1445 C CA . SER A 1 174 ? -17.411 -0.573 37.676 1.00 59.81 174 SER A CA 1
ATOM 1446 C C . SER A 1 174 ? -16.287 0.382 37.244 1.00 59.81 174 SER A C 1
ATOM 1448 O O . SER A 1 174 ? -15.400 -0.039 36.508 1.00 59.81 174 SER A O 1
ATOM 1450 N N . ILE A 1 175 ? -16.313 1.632 37.733 1.00 55.69 175 ILE A N 1
ATOM 1451 C CA . ILE A 1 175 ? -15.232 2.639 37.677 1.00 55.69 175 ILE A CA 1
ATOM 1452 C C . ILE A 1 175 ? -14.324 2.474 38.899 1.00 55.69 175 ILE A C 1
ATOM 1454 O O . ILE A 1 175 ? -13.088 2.573 38.734 1.00 55.69 175 ILE A O 1
#

Radius of gyration: 34.92 Å; chains: 1; bounding box: 74×38×81 Å